Protein AF-A0A924YCN5-F1 (afdb_monomer_lite)

Radius of gyration: 12.65 Å; chains: 1; bounding box: 24×14×43 Å

Structure (mmCIF, N/CA/C/O backbone):
data_AF-A0A924YCN5-F1
#
_entry.id   AF-A0A924YCN5-F1
#
loop_
_atom_site.group_PDB
_atom_site.id
_atom_site.type_symbol
_atom_site.label_atom_id
_atom_site.label_alt_id
_atom_site.label_comp_id
_atom_site.label_asym_id
_atom_site.label_entity_id
_atom_site.label_seq_id
_atom_site.pdbx_PDB_ins_code
_atom_site.Cartn_x
_atom_site.Cartn_y
_atom_site.Cartn_z
_atom_site.occupancy
_atom_site.B_iso_or_equiv
_atom_site.auth_seq_id
_atom_site.auth_comp_id
_atom_site.auth_asym_id
_atom_site.auth_atom_id
_atom_site.pdbx_PDB_model_num
ATOM 1 N N . VAL A 1 1 ? 9.253 -5.005 -24.287 1.00 72.00 1 VAL A N 1
ATOM 2 C CA . VAL A 1 1 ? 9.006 -6.042 -23.248 1.00 72.00 1 VAL A CA 1
ATOM 3 C C . VAL A 1 1 ? 10.093 -6.105 -22.156 1.00 72.00 1 VAL A C 1
ATOM 5 O O . VAL A 1 1 ? 9.931 -6.866 -21.222 1.00 72.00 1 VAL A O 1
ATOM 8 N N . GLY A 1 2 ? 11.142 -5.265 -22.157 1.00 84.88 2 GLY A N 1
ATOM 9 C CA . GLY A 1 2 ? 12.137 -5.258 -21.062 1.00 84.88 2 GLY A CA 1
ATOM 10 C C . GLY A 1 2 ? 11.714 -4.502 -19.791 1.00 84.88 2 GLY A C 1
ATOM 11 O O . GLY A 1 2 ? 11.999 -4.943 -18.687 1.00 84.88 2 GLY A O 1
ATOM 12 N N . GLU A 1 3 ? 10.989 -3.391 -19.934 1.00 85.81 3 GLU A N 1
ATOM 13 C CA . GLU A 1 3 ? 10.657 -2.487 -18.814 1.00 85.81 3 GLU A CA 1
ATOM 14 C C . GLU A 1 3 ? 9.275 -2.743 -18.207 1.00 85.81 3 GLU A C 1
ATOM 16 O O . GLU A 1 3 ? 8.952 -2.226 -17.144 1.00 85.81 3 GLU A O 1
ATOM 21 N N . SER A 1 4 ? 8.459 -3.572 -18.862 1.00 85.75 4 SER A N 1
ATOM 22 C CA . SER A 1 4 ? 7.096 -3.884 -18.424 1.00 85.75 4 SER A CA 1
ATOM 23 C C . SER A 1 4 ? 6.997 -4.319 -16.952 1.00 85.75 4 SER A C 1
ATOM 25 O O . SER A 1 4 ? 6.112 -3.804 -16.268 1.00 85.75 4 SER A O 1
ATOM 27 N N . PRO A 1 5 ? 7.866 -5.209 -16.420 1.00 80.12 5 PRO A N 1
ATOM 28 C CA . PRO A 1 5 ? 7.814 -5.559 -15.001 1.00 80.12 5 PRO A CA 1
ATOM 29 C C . PRO A 1 5 ? 8.266 -4.402 -14.101 1.00 80.12 5 PRO A C 1
ATOM 31 O O . PRO A 1 5 ? 7.647 -4.160 -13.071 1.00 80.12 5 PRO A O 1
ATOM 34 N N . THR A 1 6 ? 9.287 -3.642 -14.501 1.00 86.38 6 THR A N 1
ATOM 35 C CA . THR A 1 6 ? 9.806 -2.499 -13.733 1.00 86.38 6 THR A CA 1
ATOM 36 C C . THR A 1 6 ? 8.788 -1.364 -13.626 1.00 86.38 6 THR A C 1
ATOM 38 O O . THR A 1 6 ? 8.700 -0.713 -12.590 1.00 86.38 6 THR A O 1
ATOM 41 N N . VAL A 1 7 ? 7.992 -1.145 -14.674 1.00 88.19 7 VAL A N 1
ATOM 42 C CA . VAL A 1 7 ? 6.945 -0.113 -14.713 1.00 88.19 7 VAL A CA 1
ATOM 43 C C . VAL A 1 7 ? 5.658 -0.594 -14.036 1.00 88.19 7 VAL A C 1
ATOM 45 O O . VAL A 1 7 ? 4.996 0.184 -13.354 1.00 88.19 7 VAL A O 1
ATOM 48 N N . GLY A 1 8 ? 5.296 -1.871 -14.200 1.00 90.62 8 GLY A N 1
ATOM 49 C CA . GLY A 1 8 ? 4.041 -2.424 -13.683 1.00 90.62 8 GLY A CA 1
ATOM 50 C C . GLY A 1 8 ? 4.080 -2.849 -12.213 1.00 90.62 8 GLY A C 1
ATOM 51 O O . GLY A 1 8 ? 3.062 -2.755 -11.528 1.00 90.62 8 GLY A O 1
ATOM 52 N N . ALA A 1 9 ? 5.232 -3.293 -11.702 1.00 92.38 9 ALA A N 1
ATOM 53 C CA . ALA A 1 9 ? 5.337 -3.777 -10.325 1.00 92.38 9 ALA A CA 1
ATOM 54 C C . ALA A 1 9 ? 5.085 -2.687 -9.262 1.00 92.38 9 ALA A C 1
ATOM 56 O O . ALA A 1 9 ? 4.329 -2.965 -8.330 1.00 92.38 9 ALA A O 1
ATOM 57 N N . PRO A 1 10 ? 5.623 -1.453 -9.371 1.00 92.69 10 PRO A N 1
ATOM 58 C CA . PRO A 1 10 ? 5.381 -0.417 -8.368 1.00 92.69 10 PRO A CA 1
ATOM 59 C C . PRO A 1 10 ? 3.893 -0.085 -8.140 1.00 92.69 10 PRO A C 1
ATOM 61 O O . PRO A 1 10 ? 3.459 -0.169 -6.990 1.00 92.69 10 PRO A O 1
ATOM 64 N N . PRO A 1 11 ? 3.072 0.229 -9.167 1.00 93.06 11 PRO A N 1
ATOM 65 C CA . PRO A 1 11 ? 1.652 0.498 -8.946 1.00 93.06 11 PRO A CA 1
ATOM 66 C C . PRO A 1 11 ? 0.884 -0.751 -8.495 1.00 93.06 11 PRO A C 1
ATOM 68 O O . PRO A 1 11 ? -0.043 -0.625 -7.702 1.00 93.06 11 PRO A O 1
ATOM 71 N N . ALA A 1 12 ? 1.276 -1.955 -8.933 1.00 94.19 12 ALA A N 1
ATOM 72 C CA . ALA A 1 12 ? 0.645 -3.192 -8.471 1.00 94.19 12 ALA A CA 1
ATOM 73 C C . ALA A 1 12 ? 0.837 -3.407 -6.960 1.00 94.19 12 ALA A C 1
ATOM 75 O O . ALA A 1 12 ? -0.122 -3.722 -6.259 1.00 94.19 12 ALA A O 1
ATOM 76 N N . ILE A 1 13 ? 2.052 -3.178 -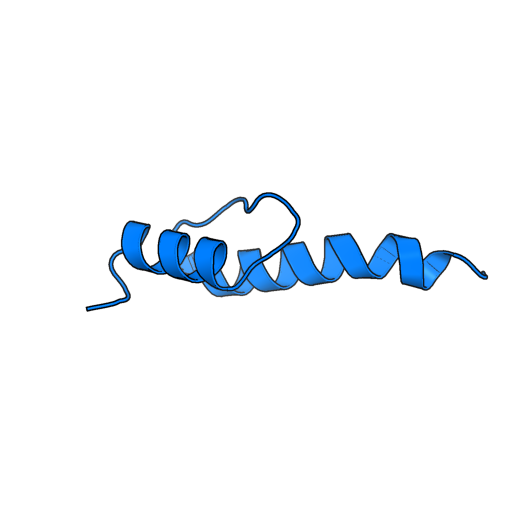6.449 1.00 94.25 13 ILE A N 1
ATOM 77 C CA . ILE A 1 13 ? 2.352 -3.281 -5.015 1.00 94.25 13 ILE A CA 1
ATOM 78 C C . ILE A 1 13 ? 1.577 -2.218 -4.227 1.00 94.25 13 ILE A C 1
ATOM 80 O O . ILE A 1 13 ? 0.970 -2.543 -3.209 1.00 94.25 13 ILE A O 1
ATOM 84 N N . VAL A 1 14 ? 1.549 -0.967 -4.699 1.00 95.19 14 VAL A N 1
ATOM 85 C CA . VAL A 1 14 ? 0.795 0.108 -4.028 1.00 95.19 14 VAL A CA 1
ATOM 86 C C . VAL A 1 14 ? -0.694 -0.217 -3.955 1.00 95.19 14 VAL A C 1
ATOM 88 O O . VAL A 1 14 ? -1.288 -0.121 -2.880 1.00 95.19 14 VAL A O 1
ATOM 91 N N . ASN A 1 15 ? -1.281 -0.667 -5.064 1.00 95.25 15 ASN A N 1
ATOM 92 C CA . ASN A 1 15 ? -2.694 -1.030 -5.115 1.00 95.25 15 ASN A CA 1
ATOM 93 C C . ASN A 1 15 ? -3.013 -2.204 -4.187 1.00 95.25 15 ASN A C 1
ATOM 95 O O . ASN A 1 15 ? -4.029 -2.157 -3.506 1.00 95.25 15 ASN A O 1
ATOM 99 N N . ALA A 1 16 ? -2.141 -3.213 -4.103 1.00 95.81 16 ALA A N 1
ATOM 100 C CA . ALA A 1 16 ? -2.335 -4.346 -3.199 1.00 95.81 16 ALA A CA 1
ATOM 101 C C . ALA A 1 16 ? -2.346 -3.921 -1.720 1.00 95.81 16 ALA A C 1
ATOM 103 O O . ALA A 1 16 ? -3.157 -4.411 -0.938 1.00 95.81 16 ALA A O 1
ATOM 104 N N . VAL A 1 17 ? -1.476 -2.984 -1.329 1.00 94.56 17 VAL A N 1
ATOM 105 C CA . VAL A 1 17 ? -1.45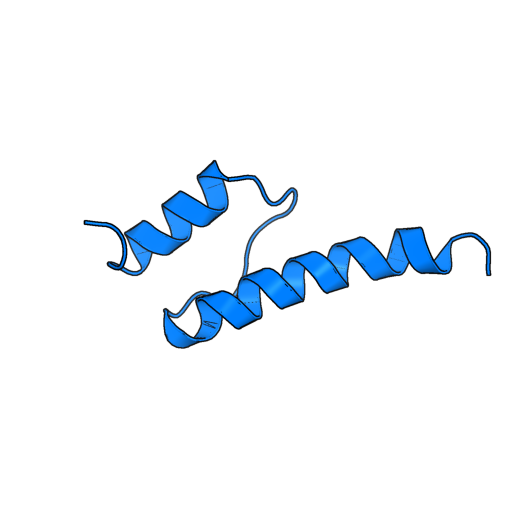2 -2.467 0.048 1.00 94.56 17 VAL A CA 1
ATOM 106 C C . VAL A 1 17 ? -2.691 -1.617 0.341 1.00 94.56 17 VAL A C 1
ATOM 108 O O . VAL A 1 17 ? -3.289 -1.760 1.406 1.00 94.56 17 VAL A O 1
ATOM 111 N N . VAL A 1 18 ? -3.103 -0.750 -0.590 1.00 94.94 18 VAL A N 1
ATOM 112 C CA . VAL A 1 18 ? -4.322 0.062 -0.431 1.00 94.94 18 VAL A CA 1
ATOM 113 C C . VAL A 1 18 ? -5.572 -0.817 -0.370 1.00 94.94 18 VAL A C 1
ATOM 115 O O . VAL A 1 18 ? -6.434 -0.562 0.465 1.00 94.94 18 VAL A O 1
ATOM 118 N N . ASP A 1 19 ? -5.658 -1.861 -1.196 1.00 96.38 19 ASP A N 1
ATOM 119 C CA . ASP A 1 19 ? -6.758 -2.832 -1.190 1.00 96.38 19 ASP A CA 1
ATOM 120 C C . ASP A 1 19 ? -6.877 -3.540 0.169 1.00 96.38 19 ASP A C 1
ATOM 122 O O . ASP A 1 19 ? -7.945 -3.534 0.784 1.00 96.38 19 ASP A O 1
ATOM 126 N N . ALA A 1 20 ? -5.754 -4.021 0.716 1.00 94.25 20 ALA A N 1
ATOM 127 C CA . ALA A 1 20 ? -5.714 -4.663 2.030 1.00 94.25 20 ALA A CA 1
ATOM 128 C C . ALA A 1 20 ? -6.205 -3.748 3.167 1.00 94.25 20 ALA A C 1
ATOM 130 O O . ALA A 1 20 ? -6.798 -4.219 4.134 1.00 94.25 20 ALA A O 1
ATOM 131 N N . LEU A 1 21 ? -5.978 -2.438 3.053 1.00 93.44 21 LEU A N 1
ATOM 132 C CA . LEU A 1 21 ? -6.372 -1.447 4.057 1.00 93.44 21 LEU A CA 1
ATOM 133 C C . LEU A 1 21 ? -7.676 -0.717 3.696 1.00 93.44 21 LEU A C 1
ATOM 135 O O . LEU A 1 21 ? -8.108 0.191 4.412 1.00 93.44 21 LEU A O 1
ATOM 139 N N . TRP A 1 22 ? -8.339 -1.096 2.604 1.00 95.12 22 TRP A N 1
ATOM 140 C CA . TRP A 1 22 ? -9.497 -0.366 2.096 1.00 95.12 22 TRP A CA 1
ATOM 141 C C . TRP A 1 22 ? -10.655 -0.355 3.094 1.00 95.12 22 TRP A C 1
ATOM 143 O O . TRP A 1 22 ? -11.302 0.678 3.308 1.00 95.12 22 TRP A O 1
ATOM 153 N N . HIS A 1 23 ? -10.899 -1.492 3.746 1.00 92.88 23 HIS A N 1
ATOM 154 C CA . HIS A 1 23 ? -11.949 -1.636 4.755 1.00 92.88 23 HIS A CA 1
ATOM 155 C C . HIS A 1 23 ? -11.690 -0.795 6.019 1.00 92.88 23 HIS A C 1
ATOM 157 O O . HIS A 1 23 ? -12.601 -0.589 6.816 1.00 92.88 23 HIS A O 1
ATOM 163 N N . LEU A 1 24 ? -10.468 -0.284 6.177 1.00 93.50 24 LEU A N 1
ATOM 164 C CA . LEU A 1 24 ? -10.034 0.588 7.265 1.00 93.50 24 LEU A CA 1
ATOM 165 C C . LEU A 1 24 ? -10.109 2.078 6.907 1.00 93.50 24 LEU A C 1
ATOM 167 O O . LEU A 1 24 ? -9.720 2.929 7.698 1.00 93.50 24 LEU A O 1
ATOM 171 N N . GLY A 1 25 ? -10.594 2.411 5.707 1.00 92.19 25 GLY A N 1
ATOM 172 C CA . GLY A 1 25 ? -10.701 3.794 5.239 1.00 92.19 25 GLY A CA 1
ATOM 173 C C . GLY A 1 25 ? -9.438 4.339 4.568 1.00 92.19 25 GLY A C 1
ATOM 174 O O . GLY A 1 25 ? -9.457 5.468 4.081 1.00 92.19 25 GLY A O 1
ATOM 175 N N . VAL A 1 26 ? -8.366 3.547 4.458 1.00 92.31 26 VAL A N 1
ATOM 176 C CA . VAL A 1 26 ? -7.162 3.946 3.716 1.00 92.31 26 VAL A CA 1
ATOM 177 C C . VAL A 1 26 ? -7.475 3.963 2.217 1.00 92.31 26 VAL A C 1
ATOM 179 O O . VAL A 1 26 ? -8.078 3.033 1.679 1.00 92.31 26 VAL A O 1
ATOM 182 N N . ARG A 1 27 ? -7.116 5.054 1.535 1.00 93.31 27 ARG A N 1
ATOM 183 C CA . ARG A 1 27 ? -7.375 5.251 0.093 1.00 93.31 27 ARG A CA 1
ATOM 184 C C . ARG A 1 27 ? -6.125 5.549 -0.719 1.00 93.31 27 ARG A C 1
ATOM 186 O O . ARG A 1 27 ? -6.150 5.417 -1.936 1.00 93.31 27 ARG A O 1
ATOM 193 N N . HIS A 1 28 ? -5.052 5.960 -0.056 1.00 92.62 28 HIS A N 1
ATOM 194 C CA . HIS A 1 28 ? -3.802 6.338 -0.694 1.00 92.62 28 HIS A CA 1
ATOM 195 C C . HIS A 1 28 ? -2.641 6.143 0.276 1.00 92.62 28 HIS A C 1
ATOM 197 O O . HIS A 1 28 ? -2.795 6.380 1.474 1.00 92.62 28 HIS A O 1
ATOM 203 N N . ILE A 1 29 ? -1.488 5.734 -0.253 1.00 91.56 29 ILE A N 1
ATOM 204 C CA . ILE A 1 29 ? -0.214 5.680 0.468 1.00 91.56 29 ILE A CA 1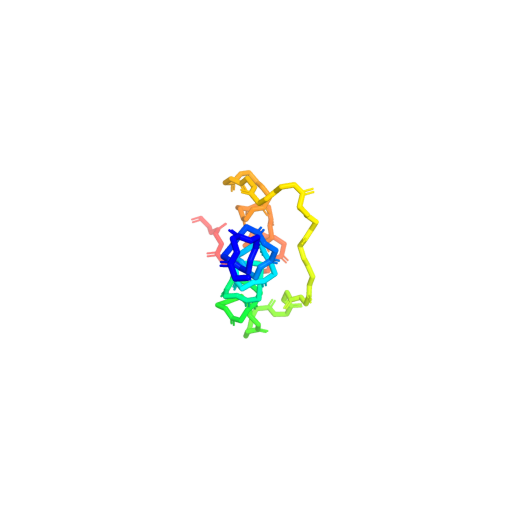
ATOM 205 C C . ILE A 1 29 ? 0.878 6.174 -0.474 1.00 91.56 29 ILE A C 1
ATOM 207 O O . ILE A 1 29 ? 1.048 5.647 -1.574 1.00 91.56 29 ILE A O 1
ATOM 211 N N . ASP A 1 30 ? 1.655 7.155 -0.023 1.00 91.69 30 ASP A N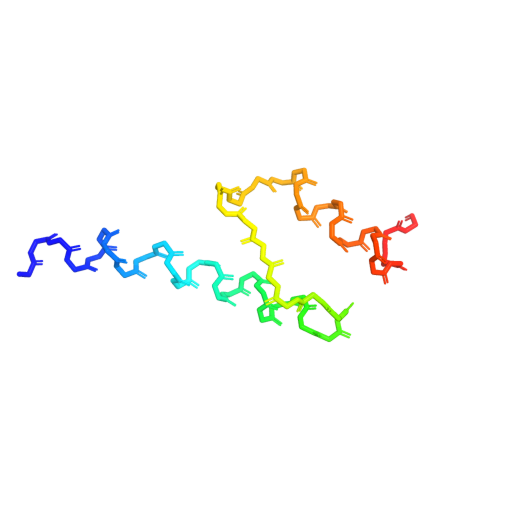 1
ATOM 212 C CA . ASP A 1 30 ? 2.775 7.671 -0.800 1.00 91.69 30 ASP A CA 1
ATOM 213 C C . ASP A 1 30 ? 3.926 6.672 -0.870 1.00 91.69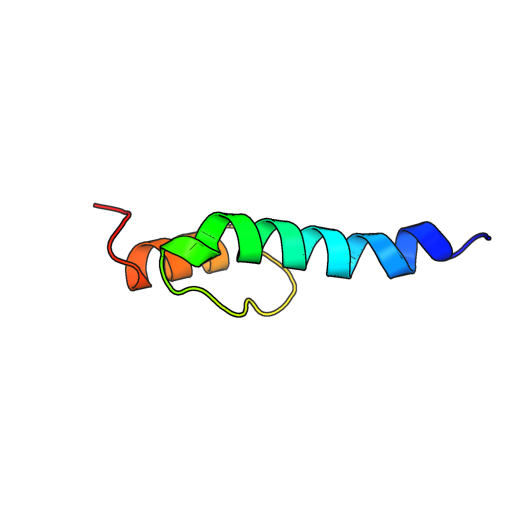 30 ASP A C 1
ATOM 215 O O . ASP A 1 30 ? 4.387 6.143 0.150 1.00 91.69 30 ASP A O 1
ATOM 219 N N . ILE A 1 31 ? 4.472 6.492 -2.070 1.00 92.81 31 ILE A N 1
ATOM 220 C CA . ILE A 1 31 ? 5.705 5.734 -2.279 1.00 92.81 31 ILE A CA 1
ATOM 221 C C . ILE A 1 31 ? 6.929 6.461 -1.678 1.00 92.81 31 ILE A C 1
ATOM 223 O O . ILE A 1 31 ? 6.920 7.686 -1.545 1.00 92.81 31 ILE A O 1
ATOM 227 N N . PRO A 1 32 ? 7.994 5.736 -1.287 1.00 92.88 32 PRO A N 1
ATOM 228 C CA . PRO A 1 32 ? 8.063 4.278 -1.164 1.00 92.88 32 PRO A CA 1
ATOM 229 C C . PRO A 1 32 ? 7.196 3.777 -0.000 1.00 92.88 32 PRO A C 1
ATOM 231 O O . PRO A 1 32 ? 7.052 4.477 1.007 1.00 92.88 32 PRO A O 1
ATOM 234 N N . ILE A 1 33 ? 6.638 2.570 -0.134 1.00 93.25 33 ILE A N 1
ATOM 235 C CA . ILE A 1 33 ? 5.887 1.915 0.944 1.00 93.25 33 ILE A CA 1
ATOM 236 C C . ILE A 1 33 ? 6.885 1.363 1.960 1.00 93.25 33 ILE A C 1
ATOM 238 O O . ILE A 1 33 ? 7.506 0.326 1.739 1.00 93.25 33 ILE A O 1
ATOM 242 N N . THR A 1 34 ? 7.052 2.083 3.066 1.00 95.31 34 THR A N 1
ATOM 243 C CA . THR A 1 34 ? 7.865 1.647 4.205 1.00 95.31 34 THR A CA 1
ATOM 244 C C . THR A 1 34 ? 6.979 1.037 5.294 1.00 95.31 34 THR A C 1
ATOM 246 O O . THR A 1 34 ? 5.816 1.437 5.426 1.00 95.31 34 THR A O 1
ATOM 249 N N . PRO A 1 35 ? 7.507 0.113 6.121 1.00 93.44 35 PRO A N 1
ATOM 250 C CA . PRO A 1 35 ? 6.767 -0.445 7.254 1.00 93.44 35 PRO A CA 1
ATOM 251 C C . PRO A 1 35 ? 6.198 0.630 8.193 1.00 93.44 35 PRO A C 1
ATOM 253 O O . PRO A 1 35 ? 5.069 0.509 8.658 1.00 93.44 35 PRO A O 1
ATOM 256 N N . GLU A 1 36 ? 6.935 1.723 8.413 1.00 94.56 36 GLU A N 1
ATOM 257 C CA . GLU A 1 36 ? 6.510 2.852 9.251 1.00 94.56 36 GLU A CA 1
ATOM 258 C C . GLU A 1 36 ? 5.252 3.551 8.716 1.00 94.56 36 GLU A C 1
ATOM 260 O O . GLU A 1 36 ? 4.354 3.873 9.494 1.00 94.56 36 GLU A O 1
ATOM 265 N N . LYS A 1 37 ? 5.152 3.761 7.393 1.00 93.94 37 LYS A N 1
ATOM 266 C CA . LYS A 1 37 ? 3.962 4.363 6.766 1.00 93.94 37 LYS A CA 1
ATOM 267 C C . LYS A 1 37 ? 2.743 3.452 6.890 1.00 93.94 37 LYS A C 1
ATOM 269 O O . LYS A 1 37 ? 1.656 3.937 7.187 1.00 93.94 37 LYS A O 1
ATOM 274 N N . VAL A 1 38 ? 2.933 2.144 6.704 1.00 92.56 38 VAL A N 1
ATOM 275 C CA . VAL A 1 38 ? 1.858 1.151 6.855 1.00 92.56 38 VAL A CA 1
ATOM 276 C C . VAL A 1 38 ? 1.373 1.110 8.302 1.00 92.56 38 VAL A C 1
ATOM 278 O O . VAL A 1 38 ? 0.174 1.176 8.558 1.00 92.56 38 VAL A O 1
ATOM 281 N N . TRP A 1 39 ? 2.296 1.076 9.260 1.00 92.88 39 TRP A N 1
ATOM 282 C CA . TRP A 1 39 ? 1.949 1.079 10.676 1.00 92.88 39 TRP A CA 1
ATOM 283 C C . TRP A 1 39 ? 1.258 2.372 11.115 1.00 92.88 39 TRP A C 1
ATOM 285 O O . TRP A 1 39 ? 0.289 2.331 11.872 1.00 92.88 39 TRP A O 1
ATOM 295 N N . LYS A 1 40 ? 1.701 3.529 10.609 1.00 92.88 40 LYS A N 1
ATOM 296 C CA . LYS A 1 40 ? 1.008 4.797 10.846 1.00 92.88 40 LYS A CA 1
ATOM 297 C C . LYS A 1 40 ? -0.434 4.743 10.321 1.00 92.88 40 LYS A C 1
ATOM 299 O O . LYS A 1 40 ? -1.340 5.053 11.086 1.00 92.88 40 LYS A O 1
ATOM 304 N N . ALA A 1 41 ? -0.643 4.258 9.094 1.00 91.69 41 ALA A N 1
ATOM 305 C CA . ALA A 1 41 ? -1.975 4.128 8.502 1.00 91.69 41 ALA A CA 1
ATOM 306 C C . ALA A 1 41 ? -2.894 3.188 9.308 1.00 91.69 41 ALA A C 1
ATOM 308 O O . ALA A 1 41 ? -4.061 3.502 9.526 1.00 91.69 41 ALA A O 1
ATOM 309 N N . LEU A 1 42 ? -2.363 2.069 9.811 1.00 91.25 42 LEU A N 1
ATOM 310 C CA . LEU A 1 42 ? -3.101 1.139 10.677 1.00 91.25 42 LEU A CA 1
ATOM 311 C C . LEU A 1 42 ? -3.501 1.763 12.022 1.00 91.25 42 LEU A C 1
ATOM 313 O O . LEU A 1 42 ? -4.596 1.501 12.523 1.00 91.25 42 LEU A O 1
ATOM 317 N N . ARG A 1 43 ? -2.639 2.607 12.599 1.00 91.31 43 ARG A N 1
ATOM 318 C CA . ARG A 1 43 ? -2.950 3.339 13.836 1.00 91.31 43 ARG A CA 1
ATOM 319 C C . ARG A 1 43 ? -3.939 4.469 13.629 1.00 91.31 43 ARG A C 1
ATOM 321 O O . ARG A 1 43 ? -4.834 4.633 14.447 1.00 91.31 43 ARG A O 1
ATOM 328 N N . GLU A 1 44 ? -3.815 5.211 12.534 1.00 88.31 44 GLU A N 1
ATOM 329 C CA . GLU A 1 44 ? -4.803 6.226 12.149 1.00 88.31 44 GLU A CA 1
ATOM 330 C C . GLU A 1 44 ? -6.182 5.592 11.904 1.00 88.31 44 GLU A C 1
ATOM 332 O O . GLU A 1 44 ? -7.202 6.212 12.195 1.00 88.31 44 GLU A O 1
ATOM 337 N N . ALA A 1 45 ? -6.215 4.333 11.460 1.00 86.25 45 ALA A N 1
ATOM 338 C CA . ALA A 1 45 ? -7.433 3.542 11.327 1.00 86.25 45 ALA A CA 1
ATOM 339 C C . ALA A 1 45 ? -7.924 2.857 12.622 1.00 86.25 45 ALA A C 1
ATOM 341 O O . ALA A 1 45 ? -8.962 2.196 12.597 1.00 86.25 45 ALA A O 1
ATOM 342 N N . GLY A 1 46 ? -7.205 2.979 13.743 1.00 83.00 46 GLY A N 1
ATOM 343 C CA . GLY A 1 46 ? -7.619 2.425 15.038 1.00 83.00 46 GLY A CA 1
ATOM 344 C C . GLY A 1 46 ? -7.505 0.901 15.172 1.00 83.00 46 GLY A C 1
ATOM 345 O O . GLY A 1 46 ? -8.225 0.315 15.975 1.00 83.00 46 GLY A O 1
ATOM 346 N N . VAL A 1 47 ? -6.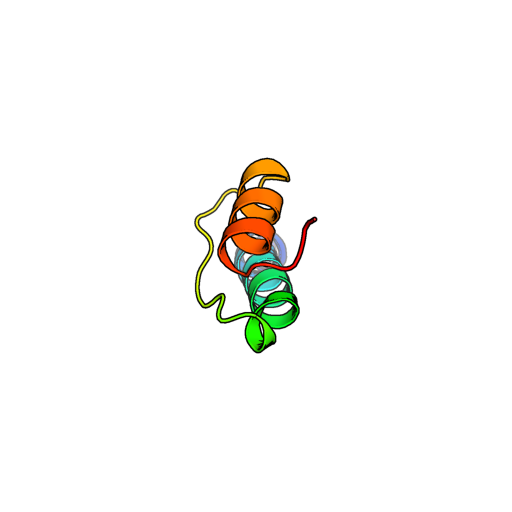635 0.248 14.389 1.00 80.56 47 VAL A N 1
ATOM 347 C CA . VAL A 1 47 ? -6.477 -1.224 14.392 1.00 80.56 47 VAL A CA 1
ATOM 348 C C . VAL A 1 47 ? -5.350 -1.713 15.299 1.00 80.56 47 VAL A C 1
ATOM 350 O O . VAL A 1 47 ? -5.400 -2.845 15.772 1.00 80.56 47 VAL A O 1
ATOM 353 N N . SER A 1 48 ? -4.310 -0.906 15.520 1.00 63.12 48 SER A N 1
ATOM 354 C CA . SER A 1 48 ? -3.160 -1.312 16.338 1.00 63.12 48 SER A CA 1
ATOM 355 C C . SER A 1 48 ? -3.262 -0.713 17.739 1.00 63.12 48 SER A C 1
ATOM 357 O O . SER A 1 48 ? -2.835 0.425 17.943 1.00 63.12 48 SER A O 1
ATOM 359 N N . ASP A 1 49 ? -3.846 -1.486 18.655 1.00 57.75 49 ASP A N 1
ATOM 360 C CA . ASP A 1 49 ? -3.633 -1.370 20.105 1.00 57.75 49 ASP A CA 1
ATOM 361 C C . ASP A 1 49 ? -2.375 -2.171 20.489 1.00 57.75 49 ASP A C 1
ATOM 363 O O . ASP A 1 49 ? -2.270 -3.342 20.042 1.00 57.75 49 ASP A O 1
#

Secondary structure (DSSP, 8-state):
--SHHHHHHHHHHHHHHHHHTGGGT----PSS--HHHHHHHHHHTT---

Foldseek 3Di:
DVCCCVVPVQVVVQVVLQVVCVVLVRNGFDPPDDPVSSVVSCVVSVNDD

Sequence (49 aa):
VGESPTVGAPPAIVNAVVDALWHLGVRHIDIPITPEKVWKALREAGVSD

pLDDT: mean 89.86, std 7.68, range [57.75, 96.38]